Protein AF-A0AAD8PFW0-F1 (afdb_monomer)

Mean predicted aligned error: 6.5 Å

pLDDT: mean 82.87, std 5.04, range [61.31, 89.25]

Solvent-accessible surface area (backbone atoms only — not comparable to full-atom valu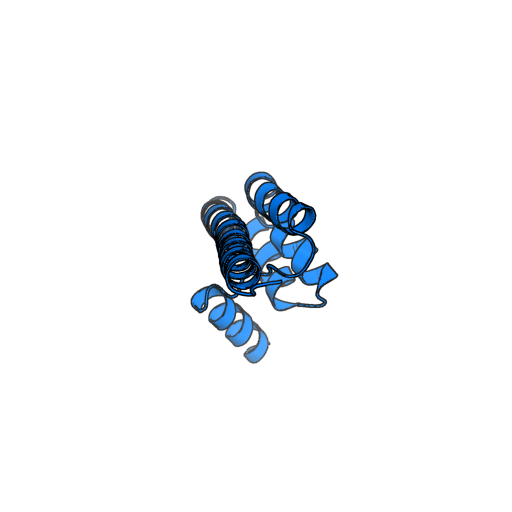es): 5087 Å² total; per-residue (Å²): 111,74,64,60,54,50,52,37,52,48,36,63,73,66,66,66,61,83,51,80,74,58,67,71,56,38,45,49,31,17,55,37,7,55,76,52,26,10,50,21,43,23,53,46,11,64,74,68,75,32,66,53,38,31,51,51,11,50,51,16,55,73,28,78,66,66,13,34,59,47,17,40,54,51,19,50,48,26,42,49,56,46,49,51,59,56,50,58,56,50,58,55,62,74,68,56,86,130

Organism: Babesia gibsoni (NCBI:txid33632)

Sequence (98 aa):
MGQLIRSVVHRVRSLAVPNEGKRAVVYSLGALNFLLFGVGTMIFGIKDDCLEDVIIGAAQLLLPIVGWVWSIAWGAIIIYKKYEESDETRDVDDAVPV

Secondary structure (DSSP, 8-state):
-HHHHHHHHHHHHTT-----S-HHHHHHHHHHHHHTTTHHHHHHHHHTT-HHHHHHHHHHHH-TTHHHHHHHHHHHHHHHHHHHHHHHHHHHHHHS--

Nearest PDB structures (foldseek):
  8b6h-assembly1_EG  TM=3.140E-01  e=5.479E+00  Tetrahymena thermophila SB210

Structure (mmCIF, N/CA/C/O backbone):
data_AF-A0AAD8PFW0-F1
#
_entry.id   AF-A0AAD8PFW0-F1
#
loop_
_atom_site.group_PDB
_atom_site.id
_atom_site.type_symbol
_atom_site.label_atom_id
_atom_site.label_alt_id
_atom_site.label_comp_id
_atom_site.label_asym_id
_atom_site.label_entity_id
_atom_site.label_seq_id
_atom_site.pdbx_PDB_ins_code
_atom_site.Cartn_x
_atom_site.Cartn_y
_atom_site.Cartn_z
_atom_site.occupancy
_atom_site.B_iso_or_equiv
_atom_site.auth_seq_id
_atom_site.auth_comp_id
_atom_site.auth_asym_id
_atom_site.auth_atom_id
_atom_site.pdbx_PDB_model_num
ATOM 1 N N . MET A 1 1 ? -17.852 -9.669 12.881 1.00 61.31 1 MET A N 1
ATOM 2 C CA . MET A 1 1 ? -16.605 -10.203 12.279 1.00 61.31 1 MET A CA 1
ATOM 3 C C . MET A 1 1 ? -16.810 -10.736 10.855 1.00 61.31 1 MET A C 1
ATOM 5 O O . MET A 1 1 ? -16.094 -10.304 9.965 1.00 61.31 1 MET A O 1
ATOM 9 N N . GLY A 1 2 ? -17.812 -11.591 10.592 1.00 75.25 2 GLY A N 1
ATOM 10 C CA . GLY A 1 2 ? -18.026 -12.174 9.252 1.00 75.25 2 GLY A CA 1
ATOM 11 C C . GLY A 1 2 ? -18.343 -11.187 8.113 1.00 75.25 2 GLY A C 1
ATOM 12 O O . GLY A 1 2 ? -17.938 -11.434 6.983 1.00 75.25 2 GLY A O 1
ATOM 13 N N . GLN A 1 3 ? -19.016 -10.063 8.385 1.00 81.19 3 GLN A N 1
ATOM 14 C CA . GLN A 1 3 ? -19.285 -9.036 7.364 1.00 81.19 3 GLN A CA 1
ATOM 15 C C . GLN A 1 3 ? -18.024 -8.257 6.967 1.00 81.19 3 GLN A C 1
ATOM 17 O O . GLN A 1 3 ? -17.759 -8.109 5.784 1.00 81.19 3 GLN A O 1
ATOM 22 N N . LEU A 1 4 ? -17.202 -7.871 7.945 1.00 81.25 4 LEU A N 1
ATOM 23 C CA . LEU A 1 4 ? -15.925 -7.176 7.739 1.00 81.25 4 LEU A CA 1
ATOM 24 C C . LEU A 1 4 ? -14.972 -7.972 6.837 1.00 81.25 4 LEU A C 1
ATOM 26 O O . LEU A 1 4 ? -14.425 -7.440 5.878 1.00 81.25 4 LEU A O 1
ATOM 30 N N . ILE A 1 5 ? -14.837 -9.277 7.091 1.00 83.31 5 ILE A N 1
ATOM 31 C CA . ILE A 1 5 ? -14.005 -10.162 6.264 1.00 83.31 5 ILE A CA 1
ATOM 32 C C . ILE A 1 5 ? -14.553 -10.240 4.832 1.00 83.3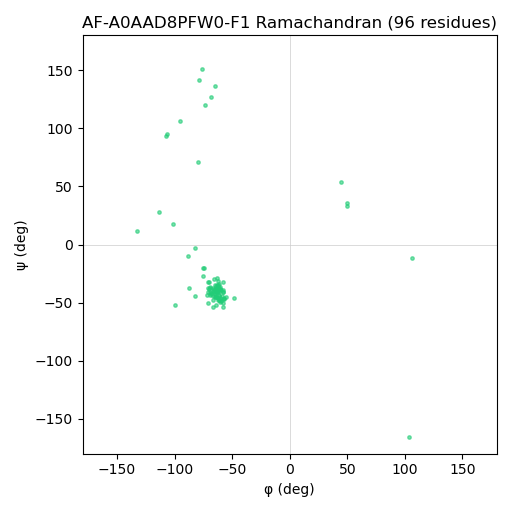1 5 ILE A C 1
ATOM 34 O O . ILE A 1 5 ? -13.779 -10.211 3.878 1.00 83.31 5 ILE A O 1
ATOM 38 N N . ARG A 1 6 ? -15.881 -10.308 4.658 1.00 85.50 6 ARG A N 1
ATOM 39 C CA . ARG A 1 6 ? -16.497 -10.301 3.321 1.00 85.50 6 ARG A CA 1
ATOM 40 C C . ARG A 1 6 ? -16.240 -8.987 2.585 1.00 85.50 6 ARG A C 1
ATOM 42 O O . ARG A 1 6 ? -15.923 -9.052 1.402 1.00 85.50 6 ARG A O 1
ATOM 49 N N . SER A 1 7 ? -16.324 -7.845 3.266 1.00 85.62 7 SER A N 1
ATOM 50 C CA . SER A 1 7 ? -16.013 -6.533 2.684 1.00 85.62 7 SER A CA 1
ATOM 51 C C . SER A 1 7 ? -14.555 -6.446 2.243 1.00 85.62 7 SER A C 1
ATOM 53 O O . SER A 1 7 ? -14.294 -6.107 1.093 1.00 85.62 7 SER A O 1
ATOM 55 N N . VAL A 1 8 ? -13.611 -6.859 3.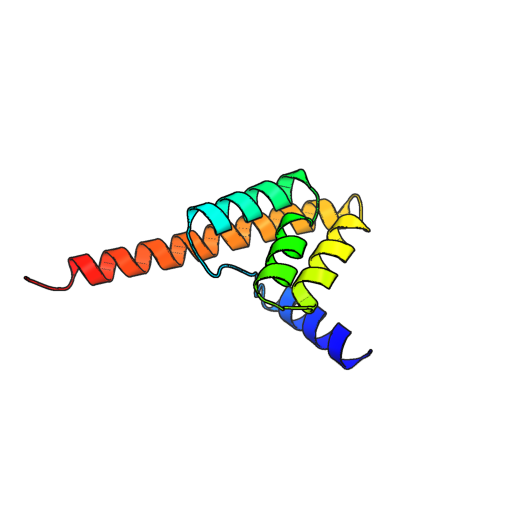097 1.00 85.12 8 VAL A N 1
ATOM 56 C CA . VAL A 1 8 ? -12.180 -6.907 2.755 1.00 85.12 8 VAL A CA 1
ATOM 57 C C . VAL A 1 8 ? -11.943 -7.799 1.534 1.00 85.12 8 VAL A C 1
ATOM 59 O O . VAL A 1 8 ? -11.342 -7.361 0.560 1.00 85.12 8 VAL A O 1
ATOM 62 N N . VAL A 1 9 ? -12.467 -9.029 1.528 1.00 86.19 9 VAL A N 1
ATOM 63 C CA . VAL A 1 9 ? -12.305 -9.954 0.392 1.00 86.19 9 VAL A CA 1
ATOM 64 C C . VAL A 1 9 ? -12.930 -9.393 -0.884 1.00 86.19 9 VAL A C 1
ATOM 66 O O . VAL A 1 9 ? -12.348 -9.531 -1.961 1.00 86.19 9 VAL A O 1
ATOM 69 N N . HIS A 1 10 ? -14.101 -8.765 -0.784 1.00 86.44 10 HIS A N 1
ATOM 70 C CA . HIS A 1 10 ? -14.748 -8.132 -1.926 1.00 86.44 10 HIS A CA 1
ATOM 71 C C . HIS A 1 10 ? -13.883 -7.004 -2.485 1.00 86.44 10 HIS A C 1
ATOM 73 O O . HIS A 1 10 ? -13.640 -6.980 -3.686 1.00 86.44 10 HIS A O 1
ATOM 79 N N . ARG A 1 11 ? -13.346 -6.149 -1.613 1.00 84.00 11 ARG A N 1
ATOM 80 C CA . ARG A 1 11 ? -12.489 -5.021 -1.979 1.00 84.00 11 ARG A CA 1
ATOM 81 C C . ARG A 1 11 ? -11.188 -5.449 -2.650 1.00 84.00 11 ARG A C 1
A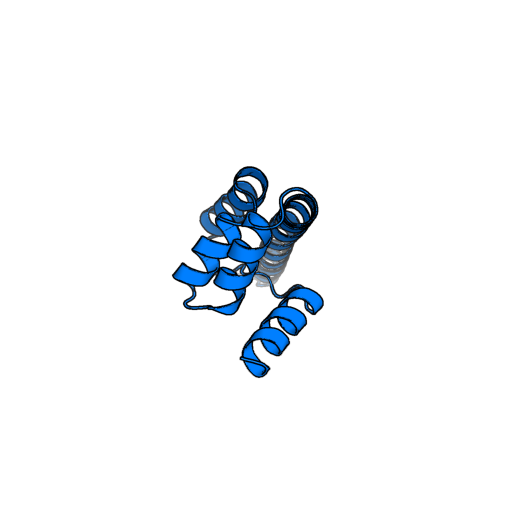TOM 83 O O . ARG A 1 11 ? -10.751 -4.857 -3.634 1.00 84.00 11 ARG A O 1
ATOM 90 N N . VAL A 1 12 ? -10.601 -6.529 -2.147 1.00 85.31 12 VAL A N 1
ATOM 91 C CA . VAL A 1 12 ? -9.428 -7.164 -2.746 1.00 85.31 12 VAL A CA 1
ATOM 92 C C . VAL A 1 12 ? -9.748 -7.719 -4.127 1.00 85.31 12 VAL A C 1
ATOM 94 O O . VAL A 1 12 ? -8.979 -7.508 -5.059 1.00 85.31 12 VAL A O 1
ATOM 97 N N . ARG A 1 13 ? -10.883 -8.408 -4.282 1.00 85.31 13 ARG A N 1
ATOM 98 C CA . ARG A 1 13 ? -11.302 -8.970 -5.574 1.00 85.31 13 ARG A CA 1
ATOM 99 C C . ARG A 1 13 ? -11.711 -7.906 -6.587 1.00 85.31 13 ARG A C 1
ATOM 101 O O . ARG A 1 13 ? -11.505 -8.117 -7.775 1.00 85.31 13 ARG A O 1
ATOM 108 N N . SER A 1 14 ? -12.282 -6.795 -6.135 1.00 85.25 14 SER A N 1
ATOM 109 C CA . SER A 1 14 ? -12.666 -5.677 -6.997 1.00 85.25 14 SER A CA 1
ATOM 110 C C . SER A 1 14 ? -11.501 -4.740 -7.321 1.00 85.25 14 SER A C 1
ATOM 112 O O . SER A 1 14 ? -11.691 -3.785 -8.072 1.00 85.25 14 SER A O 1
ATOM 114 N N . LEU A 1 15 ? -10.304 -4.988 -6.766 1.00 82.50 15 LEU A N 1
ATOM 115 C CA . LEU A 1 15 ? -9.133 -4.111 -6.893 1.00 82.50 15 LEU A CA 1
ATOM 116 C C . LEU A 1 15 ? -9.490 -2.648 -6.567 1.00 82.50 15 LEU A C 1
ATOM 118 O O . LEU A 1 15 ? -9.002 -1.697 -7.193 1.00 82.50 15 LEU A O 1
ATOM 122 N N . ALA A 1 16 ? -10.388 -2.463 -5.597 1.00 80.62 16 ALA A N 1
ATOM 123 C CA . ALA A 1 16 ? -10.835 -1.163 -5.118 1.00 80.62 16 ALA A CA 1
ATOM 124 C C . ALA A 1 16 ? -9.791 -0.592 -4.152 1.00 80.62 16 ALA A C 1
ATOM 126 O O . ALA A 1 16 ? -9.984 -0.558 -2.936 1.00 80.62 16 ALA A O 1
ATOM 127 N N . VAL A 1 17 ? -8.654 -0.204 -4.729 1.00 81.25 17 VAL A N 1
ATOM 128 C CA . VAL A 1 17 ? -7.538 0.421 -4.025 1.00 81.25 17 VAL A CA 1
ATOM 129 C C . VAL A 1 17 ? -7.833 1.889 -3.712 1.00 81.25 17 VAL A C 1
ATOM 131 O O . VAL A 1 17 ? -8.548 2.540 -4.480 1.00 81.25 17 VAL A O 1
ATOM 134 N N . PRO A 1 18 ? -7.260 2.427 -2.628 1.00 76.88 18 PRO A N 1
ATOM 135 C CA . PRO A 1 18 ? -7.391 3.836 -2.309 1.00 76.88 18 PRO A CA 1
ATOM 136 C C . PRO A 1 18 ? -6.533 4.682 -3.266 1.00 76.88 18 PRO A C 1
ATOM 138 O O . PRO A 1 18 ? -5.319 4.505 -3.369 1.00 76.88 18 PRO A O 1
ATOM 141 N N . ASN A 1 19 ? -7.174 5.581 -4.012 1.00 81.94 19 ASN A N 1
ATOM 142 C CA . ASN A 1 19 ? -6.537 6.465 -5.000 1.00 81.94 19 ASN A CA 1
ATOM 143 C C . ASN A 1 19 ? -6.989 7.936 -4.864 1.00 81.94 19 ASN A C 1
ATOM 145 O O . ASN A 1 19 ? -6.694 8.777 -5.724 1.00 81.94 19 ASN A O 1
ATOM 149 N N . GLU A 1 20 ? -7.677 8.261 -3.768 1.00 79.00 20 GLU A N 1
ATOM 150 C CA . GLU A 1 20 ? -8.243 9.583 -3.539 1.00 79.00 20 GLU A CA 1
ATOM 151 C C . GLU A 1 20 ? -7.190 10.604 -3.073 1.00 79.00 20 GLU A C 1
ATOM 153 O O . GLU A 1 20 ? -6.279 10.328 -2.285 1.00 79.00 20 GLU A O 1
ATOM 158 N N . GLY A 1 21 ? -7.324 11.840 -3.561 1.00 81.00 21 GLY A N 1
ATOM 159 C CA . GLY A 1 21 ? -6.473 12.970 -3.186 1.00 81.00 21 GLY A CA 1
ATOM 160 C C . GLY A 1 21 ? -5.412 13.367 -4.219 1.00 81.00 21 GLY A C 1
ATOM 161 O O . GLY A 1 21 ? -5.473 13.026 -5.402 1.00 81.00 21 GLY A O 1
ATOM 162 N N . LYS A 1 22 ? -4.443 14.178 -3.772 1.00 83.38 22 LYS A N 1
ATOM 163 C CA . LYS A 1 22 ? -3.419 14.791 -4.637 1.00 83.38 22 LYS A CA 1
ATOM 164 C C . LYS A 1 22 ? -2.517 13.722 -5.260 1.00 83.38 22 LYS A C 1
ATOM 166 O O . LYS A 1 22 ? -2.006 12.869 -4.540 1.00 83.38 22 LYS A O 1
ATOM 171 N N . ARG A 1 23 ? -2.217 13.845 -6.561 1.00 81.00 23 ARG A N 1
ATOM 172 C CA . ARG A 1 23 ? -1.349 12.909 -7.314 1.00 81.00 23 ARG A CA 1
ATOM 173 C C . ARG A 1 23 ? -0.035 12.599 -6.589 1.00 81.00 23 ARG A C 1
ATOM 175 O O . ARG A 1 23 ? 0.319 11.440 -6.433 1.00 81.00 23 ARG A O 1
ATOM 182 N N . ALA A 1 24 ? 0.638 13.629 -6.068 1.00 84.00 24 ALA A N 1
ATOM 183 C CA . ALA A 1 24 ? 1.892 13.467 -5.331 1.00 84.00 24 ALA A CA 1
ATOM 184 C C . ALA A 1 24 ? 1.744 12.572 -4.087 1.00 84.00 24 ALA A C 1
ATOM 186 O O . ALA A 1 24 ? 2.622 11.761 -3.812 1.00 84.00 24 ALA A O 1
ATOM 187 N N . VAL A 1 25 ? 0.628 12.686 -3.362 1.00 85.62 25 VAL A N 1
ATOM 188 C CA . VAL A 1 25 ? 0.344 11.880 -2.166 1.00 85.62 25 VAL A CA 1
ATOM 189 C C . VAL A 1 25 ? 0.063 10.439 -2.580 1.00 85.62 25 VAL A C 1
ATOM 191 O O . VAL A 1 25 ? 0.724 9.533 -2.088 1.00 85.62 25 VAL A O 1
ATOM 194 N N . VAL A 1 26 ? -0.825 10.232 -3.554 1.00 86.25 26 VAL A N 1
ATOM 195 C CA . VAL A 1 26 ? -1.189 8.898 -4.059 1.00 86.25 26 VAL A CA 1
ATOM 196 C C . VAL A 1 26 ? 0.043 8.136 -4.567 1.00 86.25 26 VAL A C 1
ATOM 198 O O . VAL A 1 26 ? 0.263 6.992 -4.177 1.00 86.25 26 VAL A O 1
ATOM 201 N N . TYR A 1 27 ? 0.898 8.781 -5.366 1.00 86.44 27 TYR A N 1
ATOM 202 C CA . TYR A 1 27 ? 2.133 8.168 -5.862 1.00 86.44 27 TYR A CA 1
ATOM 203 C C . TYR A 1 27 ? 3.145 7.897 -4.754 1.00 86.44 27 TYR A C 1
ATOM 205 O O . TYR A 1 27 ? 3.764 6.835 -4.751 1.00 86.44 27 TYR A O 1
ATOM 213 N N . SER A 1 28 ? 3.286 8.812 -3.791 1.00 85.81 28 SER A N 1
ATOM 214 C CA . SER A 1 28 ? 4.185 8.610 -2.651 1.00 85.81 28 SER A CA 1
ATOM 215 C C . SER A 1 28 ? 3.729 7.441 -1.781 1.00 85.81 28 SER A C 1
ATOM 217 O O . SER A 1 28 ? 4.559 6.629 -1.390 1.00 85.81 28 SER A O 1
ATOM 219 N N . LEU A 1 29 ? 2.425 7.307 -1.511 1.00 84.94 29 LEU A N 1
ATOM 220 C CA . LEU A 1 29 ? 1.881 6.189 -0.734 1.00 84.94 29 LEU A CA 1
ATOM 221 C C . LEU A 1 29 ? 1.936 4.872 -1.511 1.00 84.94 29 LEU A C 1
ATOM 223 O O . LEU A 1 29 ? 2.258 3.846 -0.917 1.00 84.94 29 LEU A O 1
ATOM 227 N N . GLY A 1 30 ? 1.696 4.898 -2.826 1.00 83.88 30 GLY A N 1
ATOM 228 C CA . GLY A 1 30 ? 1.905 3.749 -3.706 1.00 83.88 30 GLY A CA 1
ATOM 229 C C . GLY A 1 30 ? 3.354 3.265 -3.642 1.00 83.88 30 GLY A C 1
ATOM 230 O O . GLY A 1 30 ? 3.589 2.113 -3.288 1.00 83.88 30 GLY A O 1
ATOM 231 N N . ALA A 1 31 ? 4.319 4.165 -3.873 1.00 85.44 31 ALA A N 1
ATOM 232 C CA . ALA A 1 31 ? 5.761 3.920 -3.748 1.00 85.44 31 ALA A CA 1
ATOM 233 C C . ALA A 1 31 ? 6.148 3.381 -2.357 1.00 85.44 31 ALA A C 1
ATOM 235 O O . ALA A 1 31 ? 6.875 2.394 -2.240 1.00 85.44 31 ALA A O 1
ATOM 236 N N . LEU A 1 32 ? 5.611 3.991 -1.299 1.00 84.94 32 LEU A N 1
ATOM 237 C CA . LEU A 1 32 ? 5.828 3.575 0.085 1.00 84.94 32 LEU A CA 1
ATOM 238 C C . LEU A 1 32 ? 5.287 2.167 0.348 1.00 84.94 32 LEU A C 1
ATOM 240 O O . LEU A 1 32 ? 5.900 1.408 1.096 1.00 84.94 32 LEU A O 1
ATOM 244 N N . ASN A 1 33 ? 4.175 1.792 -0.288 1.00 82.38 33 ASN A N 1
ATOM 245 C CA . ASN A 1 33 ? 3.614 0.452 -0.182 1.00 82.38 33 ASN A CA 1
ATOM 246 C C . ASN A 1 33 ? 4.588 -0.608 -0.721 1.00 82.38 33 ASN A C 1
ATOM 248 O O . ASN A 1 33 ? 4.759 -1.651 -0.094 1.00 8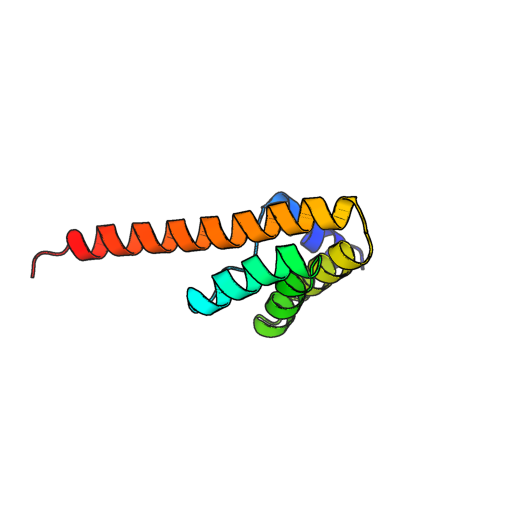2.38 33 ASN A O 1
ATOM 252 N N . PHE A 1 34 ? 5.299 -0.336 -1.820 1.00 78.25 34 PHE A N 1
ATOM 253 C CA . PHE A 1 34 ? 6.322 -1.257 -2.337 1.00 78.25 34 PHE A CA 1
ATOM 254 C C . PHE A 1 34 ? 7.484 -1.469 -1.354 1.00 78.25 34 PHE A C 1
ATOM 256 O O . PHE A 1 34 ? 8.020 -2.574 -1.275 1.00 78.25 34 PHE A O 1
ATOM 263 N N . LEU A 1 35 ? 7.869 -0.420 -0.617 1.00 77.62 35 LEU A N 1
ATOM 264 C CA . LEU A 1 35 ? 9.049 -0.427 0.253 1.00 77.62 35 LEU A CA 1
ATOM 265 C C . LEU A 1 35 ? 8.759 -0.955 1.667 1.00 77.62 35 LEU A C 1
ATOM 267 O O . LEU A 1 35 ? 9.591 -1.634 2.261 1.00 77.62 35 LEU A O 1
ATOM 271 N N . LEU A 1 36 ? 7.584 -0.625 2.210 1.00 80.31 36 LEU A N 1
ATOM 272 C CA . LEU A 1 36 ? 7.180 -0.914 3.588 1.00 80.31 36 LEU A CA 1
ATOM 273 C C . LEU A 1 36 ? 6.012 -1.915 3.671 1.00 80.31 36 LEU A C 1
ATOM 275 O O . LEU A 1 36 ? 5.243 -1.873 4.624 1.00 80.31 36 LEU A O 1
ATOM 279 N N . PHE A 1 37 ? 5.873 -2.809 2.685 1.00 82.12 37 PHE A N 1
ATOM 280 C CA . PHE A 1 37 ? 5.039 -4.023 2.758 1.00 82.12 37 PHE A CA 1
ATOM 281 C C . PHE A 1 37 ? 3.634 -3.802 3.369 1.00 82.12 37 PHE A C 1
ATOM 283 O O . PHE A 1 37 ? 3.264 -4.462 4.334 1.00 82.12 37 PHE A O 1
ATOM 290 N N . GLY A 1 38 ? 2.855 -2.850 2.845 1.00 76.75 38 GLY A N 1
ATOM 291 C CA . GLY A 1 38 ? 1.487 -2.579 3.319 1.00 76.75 38 GLY A CA 1
ATOM 292 C C . GLY A 1 38 ? 1.295 -1.318 4.155 1.00 76.75 38 GLY A C 1
ATOM 293 O O . GLY A 1 38 ? 0.157 -0.885 4.340 1.00 76.75 38 GLY A O 1
ATOM 294 N N . VAL A 1 39 ? 2.372 -0.664 4.602 1.00 84.94 39 VAL A N 1
ATOM 295 C CA . VAL A 1 39 ? 2.270 0.604 5.351 1.00 84.94 39 VAL A CA 1
ATOM 296 C C . VAL A 1 39 ? 1.627 1.715 4.514 1.00 84.94 39 VAL A C 1
ATOM 298 O O . VAL A 1 39 ? 0.832 2.486 5.041 1.00 84.94 39 VAL A O 1
ATOM 301 N N . GLY A 1 40 ? 1.906 1.780 3.208 1.00 84.44 40 GLY A N 1
ATOM 302 C CA . GLY A 1 40 ? 1.277 2.762 2.316 1.00 84.44 40 GLY A CA 1
ATOM 303 C C . GLY A 1 40 ? -0.246 2.611 2.269 1.00 84.44 40 GLY A C 1
ATOM 304 O O . GLY A 1 40 ? -0.972 3.586 2.443 1.00 84.44 40 GLY A O 1
ATOM 305 N N . THR A 1 41 ? -0.732 1.376 2.127 1.00 85.12 41 THR A N 1
ATOM 306 C CA . THR A 1 41 ? -2.171 1.059 2.143 1.00 85.12 41 THR A CA 1
ATOM 307 C C . THR A 1 41 ? -2.789 1.334 3.517 1.00 85.12 41 THR A C 1
ATOM 309 O O . THR A 1 41 ? -3.888 1.874 3.608 1.00 85.12 41 THR A O 1
ATOM 312 N N . MET A 1 42 ? -2.059 1.041 4.596 1.00 87.50 42 MET A N 1
ATOM 313 C CA . MET A 1 42 ? -2.525 1.285 5.961 1.00 87.50 42 MET A CA 1
ATOM 314 C C . MET A 1 42 ? -2.712 2.779 6.257 1.00 87.50 42 MET A C 1
ATOM 316 O O . MET A 1 42 ? -3.732 3.171 6.818 1.00 87.50 42 MET A O 1
ATOM 320 N N . ILE A 1 43 ? -1.756 3.620 5.848 1.00 87.06 43 ILE A N 1
ATOM 321 C CA . ILE A 1 43 ? -1.848 5.080 6.005 1.00 87.06 43 ILE A CA 1
ATOM 322 C C . ILE A 1 43 ? -3.024 5.630 5.193 1.00 87.06 43 ILE A C 1
ATOM 324 O O . ILE A 1 43 ? -3.729 6.516 5.672 1.00 87.06 43 ILE A O 1
ATOM 328 N N . PHE A 1 44 ? -3.267 5.086 3.997 1.00 85.69 44 PHE A N 1
ATOM 329 C CA . PHE A 1 44 ? -4.432 5.449 3.192 1.00 85.69 44 PHE A CA 1
ATOM 330 C C . PHE A 1 44 ? -5.746 5.136 3.905 1.00 85.69 44 PHE A C 1
ATOM 332 O O . PHE A 1 44 ? -6.599 6.011 4.019 1.00 85.69 44 PHE A O 1
ATOM 339 N N . GLY A 1 45 ? -5.866 3.930 4.463 1.00 85.44 45 GLY A N 1
ATOM 340 C CA . GLY A 1 45 ? -7.040 3.543 5.237 1.00 85.44 45 GLY A CA 1
ATOM 341 C C . GLY A 1 45 ? -7.275 4.427 6.459 1.00 85.44 45 GLY A C 1
ATOM 342 O O . GLY A 1 45 ? -8.414 4.747 6.764 1.00 85.44 45 GLY A O 1
ATOM 343 N N . ILE A 1 46 ? -6.217 4.882 7.136 1.00 86.56 46 ILE A N 1
ATOM 344 C CA . ILE A 1 46 ? -6.353 5.830 8.255 1.00 86.56 46 ILE A CA 1
ATOM 345 C C . ILE A 1 46 ? -6.806 7.206 7.753 1.00 86.56 46 ILE A C 1
ATOM 347 O O . ILE A 1 46 ? -7.622 7.857 8.396 1.00 86.56 46 ILE A O 1
ATOM 351 N N . LYS A 1 47 ? -6.270 7.663 6.618 1.00 85.75 47 LYS A N 1
ATOM 352 C CA . LYS A 1 47 ? -6.574 8.986 6.064 1.00 85.75 47 LYS A CA 1
ATOM 353 C C . LYS A 1 47 ? -8.007 9.085 5.533 1.00 85.75 47 LYS A C 1
ATOM 355 O O . LYS A 1 47 ? -8.618 10.136 5.694 1.00 85.75 47 LYS A O 1
ATOM 360 N N . ASP A 1 48 ? -8.512 8.022 4.917 1.00 83.56 48 ASP A N 1
ATOM 361 C CA . ASP A 1 48 ? -9.852 7.984 4.323 1.00 83.56 48 ASP A CA 1
ATOM 362 C C . ASP A 1 48 ? -10.868 7.250 5.237 1.00 83.56 48 ASP A C 1
ATOM 364 O O . ASP A 1 48 ? -11.921 6.819 4.774 1.00 83.56 48 ASP A O 1
ATOM 368 N N . ASP A 1 49 ? -10.549 7.087 6.534 1.00 84.44 49 ASP A N 1
ATOM 369 C CA . ASP A 1 49 ? -11.373 6.422 7.568 1.00 84.44 49 ASP A CA 1
ATOM 370 C C . ASP A 1 49 ? -11.904 5.030 7.146 1.00 84.44 49 ASP A C 1
ATOM 372 O O . ASP A 1 49 ? -12.988 4.574 7.519 1.00 84.44 49 ASP A O 1
ATOM 376 N N . CYS A 1 50 ? -11.109 4.322 6.340 1.00 84.38 50 CYS A N 1
ATOM 377 C CA . CYS A 1 50 ? -11.483 3.079 5.693 1.00 84.38 50 CYS A CA 1
ATOM 378 C C . CYS A 1 50 ? -10.788 1.875 6.334 1.00 84.38 50 CYS A C 1
ATOM 380 O O . CYS A 1 50 ? -9.654 1.499 6.013 1.00 84.38 50 CYS A O 1
ATOM 382 N N . LEU A 1 51 ? -11.505 1.247 7.263 1.00 87.50 51 LEU A N 1
ATOM 383 C CA . LEU A 1 51 ? -10.991 0.181 8.120 1.00 87.50 51 LEU A CA 1
ATOM 384 C C . LEU A 1 51 ? -10.562 -1.062 7.317 1.00 87.50 51 LEU A C 1
ATOM 386 O O . LEU A 1 51 ? -9.623 -1.758 7.709 1.00 87.50 51 LEU A O 1
ATOM 390 N N . GLU A 1 52 ? -11.182 -1.325 6.163 1.00 88.19 52 GLU A N 1
ATOM 391 C CA . GLU A 1 52 ? -10.780 -2.410 5.266 1.00 88.19 52 GLU A CA 1
ATOM 392 C C . GLU A 1 52 ? -9.362 -2.227 4.709 1.00 88.19 52 GLU A C 1
ATOM 394 O O . GLU A 1 52 ? -8.614 -3.202 4.665 1.00 88.19 52 GLU A O 1
ATOM 399 N N . ASP A 1 53 ? -8.963 -1.008 4.332 1.00 86.94 53 ASP A N 1
ATOM 400 C CA . ASP A 1 53 ? -7.610 -0.737 3.817 1.00 86.94 53 ASP A CA 1
ATOM 401 C C . ASP A 1 53 ? -6.556 -0.880 4.911 1.00 86.94 53 ASP A C 1
ATOM 403 O O . ASP A 1 53 ? -5.469 -1.409 4.671 1.00 86.94 53 ASP A O 1
ATOM 407 N N . VAL A 1 54 ? -6.895 -0.477 6.139 1.00 87.81 54 VAL A N 1
ATOM 408 C CA . VAL A 1 54 ? -6.030 -0.671 7.309 1.00 87.81 54 VAL A CA 1
ATOM 409 C C . VAL A 1 54 ? -5.788 -2.161 7.550 1.00 87.81 54 VAL A C 1
ATOM 411 O O . VAL A 1 54 ? -4.647 -2.575 7.764 1.00 87.81 54 VAL A O 1
ATOM 414 N N . ILE A 1 55 ? -6.839 -2.985 7.460 1.00 88.88 55 ILE A N 1
ATOM 415 C CA . ILE A 1 55 ? -6.732 -4.445 7.601 1.00 88.88 55 ILE A CA 1
ATOM 416 C C . ILE A 1 55 ? -5.916 -5.050 6.456 1.00 88.88 55 ILE A C 1
ATOM 418 O O . ILE A 1 55 ? -5.096 -5.935 6.701 1.00 88.88 55 ILE A O 1
ATOM 422 N N . ILE A 1 56 ? -6.1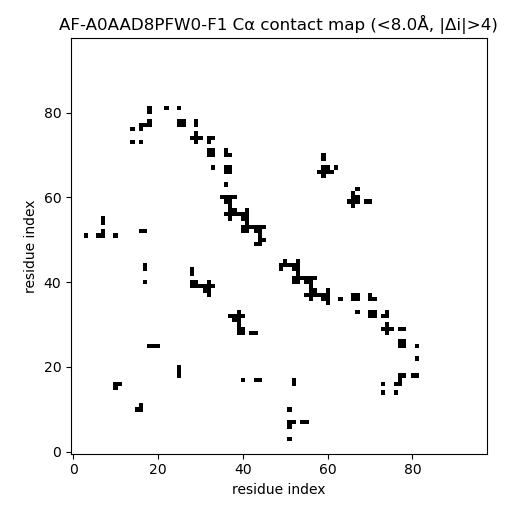09 -4.585 5.220 1.00 87.88 56 ILE A N 1
ATOM 423 C CA . ILE A 1 56 ? -5.351 -5.063 4.056 1.00 87.88 56 ILE A CA 1
ATOM 424 C C . ILE A 1 56 ? -3.865 -4.719 4.206 1.00 87.88 56 ILE A C 1
ATOM 426 O O . ILE A 1 56 ? -3.020 -5.593 4.007 1.00 87.88 56 ILE A O 1
ATOM 430 N N . GLY A 1 57 ? -3.539 -3.493 4.623 1.00 86.12 57 GLY A N 1
ATOM 431 C CA . GLY A 1 57 ? -2.165 -3.080 4.913 1.00 86.12 57 GLY A CA 1
ATOM 432 C C . GLY A 1 57 ? -1.534 -3.898 6.042 1.00 86.12 57 GLY A C 1
ATOM 433 O O . GLY A 1 57 ? -0.413 -4.385 5.905 1.00 86.12 57 GLY A O 1
ATOM 434 N N . ALA A 1 58 ? -2.277 -4.150 7.122 1.00 88.62 58 ALA A N 1
ATOM 435 C CA . ALA A 1 58 ? -1.815 -5.008 8.213 1.00 88.62 58 ALA A CA 1
ATOM 436 C C . ALA A 1 58 ? -1.592 -6.465 7.762 1.00 88.62 58 ALA A C 1
ATOM 438 O O . ALA A 1 58 ? -0.609 -7.092 8.155 1.00 88.62 58 ALA A O 1
ATOM 439 N N . ALA A 1 59 ? -2.465 -7.007 6.906 1.00 86.25 59 ALA A N 1
ATOM 440 C CA . ALA A 1 59 ? -2.315 -8.352 6.352 1.00 86.25 59 ALA A CA 1
ATOM 441 C C . ALA A 1 59 ? -1.095 -8.469 5.422 1.00 86.25 59 ALA A C 1
ATOM 443 O O . ALA A 1 59 ? -0.407 -9.490 5.445 1.00 86.25 59 ALA A O 1
ATOM 444 N N . GLN A 1 60 ? -0.800 -7.424 4.640 1.00 84.12 60 GLN A N 1
ATOM 445 C CA . GLN A 1 60 ? 0.405 -7.345 3.806 1.00 84.12 60 GLN A CA 1
ATOM 446 C C . GLN A 1 60 ? 1.684 -7.330 4.659 1.00 84.12 60 GLN A C 1
ATOM 448 O O . GLN A 1 60 ? 2.646 -8.011 4.309 1.00 84.12 60 GLN A O 1
ATOM 453 N N . LEU A 1 61 ? 1.661 -6.648 5.809 1.00 85.00 61 LEU A N 1
ATOM 454 C CA . LEU A 1 61 ? 2.789 -6.594 6.745 1.00 85.00 61 LEU A CA 1
ATOM 455 C C . LEU A 1 61 ? 3.030 -7.942 7.449 1.00 85.00 61 LEU A C 1
ATOM 457 O O . LEU A 1 61 ? 4.170 -8.347 7.670 1.00 85.00 61 LEU A O 1
ATOM 461 N N . LEU A 1 62 ? 1.950 -8.645 7.804 1.00 85.25 62 LEU A N 1
ATOM 462 C CA . LEU A 1 62 ? 1.997 -9.928 8.516 1.00 85.25 62 LEU A CA 1
ATOM 463 C C . LEU A 1 62 ? 2.401 -11.114 7.623 1.00 85.25 62 LEU A C 1
ATOM 465 O O . LEU A 1 62 ? 2.819 -12.149 8.144 1.00 85.25 62 LEU A O 1
ATOM 469 N N . LEU A 1 63 ? 2.275 -10.993 6.297 1.00 83.50 63 LEU A N 1
ATOM 470 C CA . LEU A 1 63 ? 2.589 -12.053 5.336 1.00 83.50 63 LEU A CA 1
ATOM 471 C C . LEU A 1 63 ? 3.892 -11.733 4.578 1.00 83.50 63 LEU A C 1
ATOM 473 O O . LEU A 1 63 ? 3.846 -11.106 3.526 1.00 83.50 63 LEU A O 1
ATOM 477 N N . PRO A 1 64 ? 5.066 -12.209 5.027 1.00 69.88 64 PRO A N 1
ATOM 478 C CA . PRO A 1 64 ? 6.358 -11.702 4.550 1.00 69.88 64 PRO A CA 1
ATOM 479 C C . PRO A 1 64 ? 6.633 -11.912 3.050 1.00 69.88 64 PRO A C 1
ATOM 481 O O . PRO A 1 64 ? 7.246 -11.059 2.421 1.00 69.88 64 PRO A O 1
ATOM 484 N N . ILE A 1 65 ? 6.179 -13.022 2.452 1.00 79.44 65 ILE A N 1
ATOM 485 C CA . ILE A 1 65 ? 6.401 -13.310 1.018 1.00 79.44 65 ILE A CA 1
ATOM 486 C C . ILE A 1 65 ? 5.156 -12.964 0.194 1.00 79.44 65 ILE A C 1
ATOM 488 O O . ILE A 1 65 ? 5.225 -12.216 -0.778 1.00 79.44 65 ILE A O 1
ATOM 492 N N . VAL A 1 66 ? 3.995 -13.489 0.596 1.00 84.50 66 VAL A N 1
ATOM 493 C CA . VAL A 1 66 ? 2.726 -13.281 -0.123 1.00 84.50 66 VAL A CA 1
ATOM 494 C C . VAL A 1 66 ? 2.264 -11.829 -0.016 1.00 84.50 66 VAL A C 1
ATOM 496 O O . VAL A 1 66 ? 1.842 -11.241 -1.008 1.00 84.50 66 VAL A O 1
ATOM 499 N N . GLY A 1 67 ? 2.386 -11.235 1.170 1.00 83.88 67 GLY A N 1
ATOM 500 C CA . GLY A 1 67 ? 2.057 -9.838 1.419 1.00 83.88 67 GLY A CA 1
ATOM 501 C C . GLY A 1 67 ? 2.979 -8.882 0.677 1.00 83.88 67 GLY A C 1
ATOM 502 O O . GLY A 1 67 ? 2.507 -7.846 0.229 1.00 83.88 67 GLY A O 1
ATOM 503 N N . TRP A 1 68 ? 4.241 -9.247 0.422 1.00 83.50 68 TRP A N 1
ATOM 504 C CA . TRP A 1 68 ? 5.121 -8.425 -0.409 1.00 83.50 68 TRP A CA 1
ATOM 505 C C . TRP A 1 68 ? 4.674 -8.365 -1.865 1.00 83.50 68 TRP A C 1
ATOM 507 O O . TRP A 1 68 ? 4.458 -7.275 -2.390 1.00 83.50 68 TRP A O 1
ATOM 517 N N . VAL A 1 69 ? 4.474 -9.523 -2.506 1.00 87.69 69 VAL A N 1
ATOM 518 C CA . VAL A 1 69 ? 3.995 -9.589 -3.900 1.00 87.69 69 VAL A CA 1
ATOM 519 C C . VAL A 1 69 ? 2.656 -8.866 -4.033 1.00 87.69 69 VAL A C 1
ATOM 521 O O . VAL A 1 69 ? 2.438 -8.107 -4.978 1.00 87.69 69 VAL A O 1
ATOM 524 N N . TRP A 1 70 ? 1.780 -9.046 -3.046 1.00 87.38 70 TRP A N 1
ATOM 525 C CA . TRP A 1 70 ? 0.517 -8.330 -2.962 1.00 87.38 70 TRP A CA 1
ATOM 526 C C . TRP A 1 70 ? 0.723 -6.818 -2.844 1.00 87.38 70 TRP A C 1
ATOM 528 O O . TRP A 1 70 ? 0.090 -6.063 -3.578 1.00 87.38 70 TRP A O 1
ATOM 538 N N . SER A 1 71 ? 1.611 -6.367 -1.959 1.00 85.88 71 SER A N 1
ATOM 539 C CA . SER A 1 71 ? 1.914 -4.952 -1.732 1.00 85.88 71 SER A CA 1
ATOM 540 C C . SER A 1 71 ? 2.445 -4.271 -2.994 1.00 85.88 71 SER A C 1
ATOM 542 O O . SER A 1 71 ? 2.060 -3.139 -3.295 1.00 85.88 71 SER A O 1
ATOM 544 N N . ILE A 1 72 ? 3.263 -4.990 -3.771 1.00 87.06 72 ILE A N 1
ATOM 545 C CA . ILE A 1 72 ? 3.750 -4.551 -5.082 1.00 87.06 72 ILE A CA 1
ATOM 546 C C . ILE A 1 72 ? 2.581 -4.409 -6.065 1.00 87.06 72 ILE A C 1
ATOM 548 O O . ILE A 1 72 ? 2.403 -3.354 -6.673 1.00 87.06 72 ILE A O 1
ATOM 552 N N . ALA A 1 73 ? 1.750 -5.445 -6.206 1.00 89.25 73 ALA A N 1
ATOM 553 C CA . ALA A 1 73 ? 0.600 -5.400 -7.107 1.00 89.25 73 ALA A CA 1
ATOM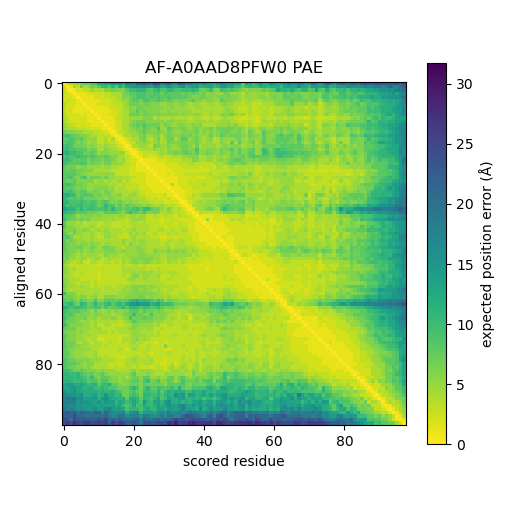 554 C C . ALA A 1 73 ? -0.363 -4.254 -6.745 1.00 89.25 73 ALA A C 1
ATOM 556 O O . ALA A 1 73 ? -0.787 -3.497 -7.615 1.00 89.25 73 ALA A O 1
ATOM 557 N N . TRP A 1 74 ? -0.653 -4.073 -5.455 1.00 86.44 74 TRP A N 1
ATOM 558 C CA . TRP A 1 74 ? -1.505 -2.993 -4.960 1.00 86.44 74 TRP A CA 1
ATOM 559 C C . TRP A 1 74 ? -0.905 -1.609 -5.200 1.00 86.44 74 TRP A C 1
ATOM 561 O O . TRP A 1 74 ? -1.601 -0.732 -5.706 1.00 86.44 74 TRP A O 1
ATOM 571 N N . GLY A 1 75 ? 0.386 -1.420 -4.916 1.00 85.94 75 GLY A N 1
ATOM 572 C CA . GLY A 1 75 ? 1.079 -0.165 -5.205 1.00 85.94 75 GLY A CA 1
ATOM 573 C C . GLY A 1 75 ? 1.025 0.199 -6.692 1.00 85.94 75 GLY A C 1
ATOM 574 O O . GLY A 1 75 ? 0.804 1.360 -7.036 1.00 85.94 75 GLY A O 1
ATOM 575 N N . ALA A 1 76 ? 1.150 -0.793 -7.580 1.00 88.44 76 ALA A N 1
ATOM 576 C CA . ALA A 1 76 ? 1.094 -0.577 -9.024 1.00 88.44 76 ALA A CA 1
ATOM 577 C C . ALA A 1 76 ? -0.309 -0.156 -9.479 1.00 88.44 76 ALA A C 1
ATOM 579 O O . ALA A 1 76 ? -0.441 0.782 -10.263 1.00 88.44 76 ALA A O 1
ATOM 580 N N . ILE A 1 77 ? -1.356 -0.791 -8.944 1.00 87.69 77 ILE A N 1
ATOM 581 C CA . ILE A 1 77 ? -2.751 -0.454 -9.265 1.00 87.69 77 ILE A CA 1
ATOM 582 C C . ILE A 1 77 ? -3.105 0.952 -8.767 1.00 87.69 77 ILE A C 1
ATOM 584 O O . ILE A 1 77 ? -3.787 1.686 -9.480 1.00 87.69 77 ILE A O 1
ATOM 588 N N . ILE A 1 78 ? -2.623 1.354 -7.583 1.00 86.69 78 ILE A N 1
ATOM 589 C CA . ILE A 1 78 ? -2.825 2.711 -7.043 1.00 86.69 78 ILE A CA 1
ATOM 590 C C . ILE A 1 78 ? -2.265 3.761 -8.011 1.00 86.69 78 ILE A C 1
ATOM 592 O O . ILE A 1 78 ? -2.947 4.735 -8.337 1.00 86.69 78 ILE A O 1
ATOM 596 N N . ILE A 1 79 ? -1.043 3.546 -8.508 1.00 86.69 79 ILE A N 1
ATOM 597 C CA . ILE A 1 79 ? -0.401 4.451 -9.469 1.00 86.69 79 ILE A CA 1
ATOM 598 C C . ILE A 1 79 ? -1.153 4.439 -10.804 1.00 86.69 79 ILE A C 1
ATOM 600 O O . ILE A 1 79 ? -1.463 5.508 -11.325 1.00 86.69 79 ILE A O 1
ATOM 604 N N . TYR A 1 80 ? -1.478 3.256 -11.332 1.00 87.56 80 TYR A N 1
ATOM 605 C CA . TYR A 1 80 ? -2.150 3.111 -12.625 1.00 87.56 80 TYR A CA 1
ATOM 606 C C . TYR A 1 80 ? -3.522 3.790 -12.642 1.00 87.56 80 TYR A C 1
ATOM 608 O O . TYR A 1 80 ? -3.781 4.615 -13.512 1.00 87.56 80 TYR A O 1
ATOM 616 N N . LYS A 1 81 ? -4.364 3.535 -11.633 1.00 86.06 81 LYS A N 1
ATOM 617 C CA . LYS A 1 81 ? -5.682 4.179 -11.534 1.00 86.06 81 LYS A CA 1
ATOM 618 C C . LYS A 1 81 ? -5.582 5.695 -11.438 1.00 86.06 81 LYS A C 1
ATOM 620 O O . LYS A 1 81 ? -6.404 6.399 -12.011 1.00 86.06 81 LYS A O 1
ATOM 625 N N . LYS A 1 82 ? -4.584 6.211 -10.712 1.00 86.56 82 LYS A N 1
ATOM 626 C CA . LYS A 1 82 ? -4.399 7.661 -10.606 1.00 86.56 82 LYS A CA 1
ATOM 627 C C . LYS A 1 82 ? -3.889 8.280 -11.905 1.00 86.56 82 LYS A C 1
ATOM 629 O O . LYS A 1 82 ? -4.201 9.433 -12.196 1.00 86.56 82 LYS A O 1
ATOM 634 N N . TYR A 1 83 ? -3.095 7.530 -12.661 1.00 85.81 83 TYR A N 1
ATOM 635 C CA . TYR A 1 83 ? -2.616 7.937 -13.974 1.00 85.81 83 TYR A CA 1
ATOM 636 C C . TYR A 1 83 ? -3.751 7.969 -15.007 1.00 85.81 83 TYR A C 1
ATOM 638 O O . TYR A 1 83 ? -3.868 8.963 -15.712 1.00 85.81 83 TYR A O 1
ATOM 646 N N . GLU A 1 84 ? -4.626 6.961 -15.031 1.00 86.12 84 GLU A N 1
ATOM 647 C CA . GLU A 1 84 ? -5.803 6.904 -15.917 1.00 86.12 84 GLU A CA 1
ATOM 648 C C . GLU A 1 84 ? -6.758 8.090 -15.684 1.00 86.12 84 GLU A C 1
ATOM 650 O O . GLU A 1 84 ? -7.060 8.832 -16.614 1.00 86.12 84 GLU A O 1
ATOM 655 N N . GLU A 1 85 ? -7.111 8.372 -14.423 1.00 80.50 85 GLU A N 1
ATOM 656 C CA . GLU A 1 85 ? -7.927 9.545 -14.047 1.00 80.50 85 GLU A CA 1
ATOM 657 C C . GLU A 1 85 ? -7.282 10.874 -14.496 1.00 80.50 85 GLU A C 1
ATOM 659 O O . GLU A 1 85 ? -7.947 11.859 -14.830 1.00 80.50 85 GLU A O 1
ATOM 664 N N . SER A 1 86 ? -5.947 10.914 -14.507 1.00 77.94 86 SER A N 1
ATOM 665 C CA . SER A 1 86 ? -5.186 12.096 -14.903 1.00 77.94 86 SER A CA 1
ATOM 666 C C . SER A 1 86 ? -5.167 12.344 -16.406 1.00 77.94 86 SER A C 1
ATOM 668 O O . SER A 1 86 ? -4.961 13.495 -16.793 1.00 77.94 86 SER A O 1
ATOM 670 N N . ASP A 1 87 ? -5.301 11.290 -17.206 1.00 79.44 87 ASP A N 1
ATOM 671 C CA . ASP A 1 87 ? -5.300 11.330 -18.669 1.00 79.44 87 ASP A CA 1
ATOM 672 C C . ASP A 1 87 ? -6.689 11.718 -19.188 1.00 79.44 87 ASP A C 1
ATOM 674 O O . ASP A 1 87 ? -6.810 12.652 -19.975 1.00 79.44 87 ASP A O 1
ATOM 678 N N . GLU A 1 88 ? -7.745 11.129 -18.616 1.00 76.81 88 GLU A N 1
ATOM 679 C CA . GLU A 1 88 ? -9.138 11.471 -18.937 1.00 76.81 88 GLU A CA 1
ATOM 680 C C . GLU A 1 88 ? -9.443 12.957 -18.680 1.00 76.81 88 GLU A C 1
ATOM 682 O O . GLU A 1 88 ? -10.065 13.622 -19.504 1.00 76.81 88 GLU A O 1
ATOM 687 N N . THR A 1 89 ? -8.929 13.520 -17.579 1.00 74.75 89 THR A N 1
ATOM 688 C CA . THR A 1 89 ? -9.092 14.958 -17.286 1.00 74.75 89 THR A CA 1
ATOM 689 C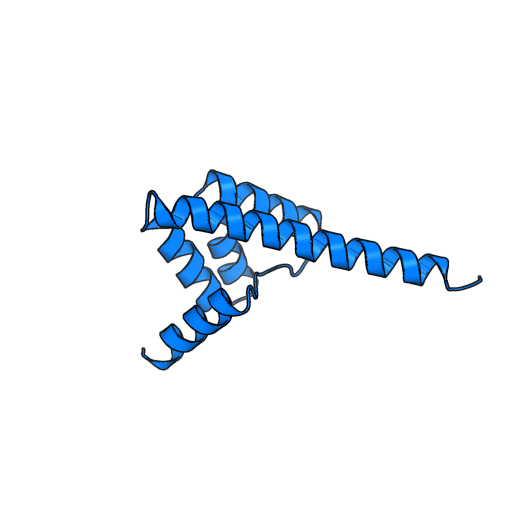 C . THR A 1 89 ? -8.446 15.847 -18.360 1.00 74.75 89 THR A C 1
ATOM 691 O O . THR A 1 89 ? -8.958 16.924 -18.648 1.00 74.75 89 THR A O 1
ATOM 694 N N . ARG A 1 90 ? -7.324 15.418 -18.958 1.00 72.06 90 ARG A N 1
ATOM 695 C CA . ARG A 1 90 ? -6.629 16.208 -19.990 1.00 72.06 90 ARG A CA 1
ATOM 696 C C . ARG A 1 90 ? -7.410 16.241 -21.299 1.00 72.06 90 ARG A C 1
ATOM 698 O O . ARG A 1 90 ? -7.508 17.302 -21.899 1.00 72.06 90 ARG A O 1
ATOM 705 N N . ASP A 1 91 ? -7.984 15.110 -21.700 1.00 75.00 91 ASP A N 1
ATOM 706 C CA . AS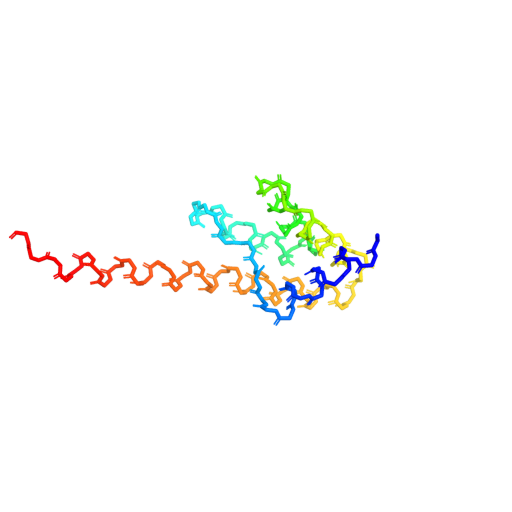P A 1 91 ? -8.758 15.004 -22.942 1.00 75.00 91 ASP A CA 1
ATOM 707 C C . ASP A 1 91 ? -10.021 15.890 -22.898 1.00 75.00 91 ASP A C 1
ATOM 709 O O . ASP A 1 91 ? -10.376 16.538 -23.881 1.00 75.00 91 ASP A O 1
ATOM 713 N N . VAL A 1 92 ? -10.658 16.006 -21.722 1.00 74.94 92 VAL A N 1
ATOM 714 C CA . VAL A 1 92 ? -11.814 16.896 -21.510 1.00 74.94 92 VAL A CA 1
ATOM 715 C C . VAL A 1 92 ? -11.430 18.375 -21.613 1.00 74.94 92 VAL A C 1
ATOM 717 O O . VAL A 1 92 ? -12.152 19.136 -22.257 1.00 74.94 92 VAL A O 1
ATOM 720 N N . ASP A 1 93 ? -10.312 18.787 -21.008 1.00 74.25 93 ASP A N 1
ATOM 721 C CA . ASP A 1 93 ? -9.847 20.181 -21.068 1.00 74.25 93 ASP A CA 1
ATOM 722 C C . ASP A 1 93 ? -9.471 20.596 -22.505 1.00 74.25 93 ASP A C 1
ATOM 724 O O . ASP A 1 93 ? -9.734 21.731 -22.905 1.00 74.25 93 ASP A O 1
ATOM 728 N N . ASP A 1 94 ? -8.927 19.674 -23.308 1.00 75.81 94 ASP A N 1
ATOM 729 C CA . ASP A 1 94 ? -8.594 19.909 -24.721 1.00 75.81 94 ASP A CA 1
ATOM 730 C C . ASP A 1 94 ? -9.843 19.937 -25.639 1.00 75.81 94 ASP A C 1
ATOM 732 O O . ASP A 1 94 ? -9.799 20.497 -26.741 1.00 75.81 94 ASP A O 1
ATOM 736 N N . ALA A 1 95 ? -10.973 19.368 -25.198 1.00 76.44 95 ALA A N 1
ATOM 737 C CA . ALA A 1 95 ? -12.221 19.288 -25.963 1.00 76.44 95 ALA A CA 1
ATOM 738 C C . ALA A 1 95 ? -13.160 20.502 -25.794 1.00 76.44 95 ALA A C 1
ATOM 740 O O . ALA A 1 95 ? -14.144 20.613 -26.534 1.00 76.44 95 ALA A O 1
ATOM 741 N N . VAL A 1 96 ? -12.890 21.417 -24.853 1.00 74.44 96 VAL A N 1
ATOM 742 C CA . VAL A 1 96 ? -13.696 22.634 -24.647 1.00 74.44 96 VAL A CA 1
ATOM 743 C C . VAL A 1 96 ? -13.070 23.814 -25.407 1.00 74.44 96 VAL A C 1
ATOM 745 O O . VAL A 1 96 ? -12.051 24.347 -24.969 1.00 74.44 96 VAL A O 1
ATOM 748 N N . PRO A 1 97 ? -13.656 24.274 -26.533 1.00 69.75 97 PRO A N 1
ATOM 749 C CA . PRO A 1 97 ? -13.175 25.475 -27.206 1.00 69.75 97 PRO A CA 1
ATOM 750 C C . PRO A 1 97 ? -13.467 26.714 -26.344 1.00 69.75 97 PRO A C 1
ATOM 752 O O . PRO A 1 97 ? -14.605 26.925 -25.922 1.00 69.75 97 PRO A O 1
ATOM 755 N N . VAL A 1 98 ? -12.418 27.502 -26.086 1.00 72.50 98 VAL A N 1
ATOM 756 C CA . VAL A 1 98 ? -12.444 28.799 -25.377 1.00 72.50 98 VAL A CA 1
ATOM 757 C C . VAL A 1 98 ? -13.205 29.873 -26.143 1.00 72.50 98 VAL A C 1
ATOM 759 O O . VAL A 1 98 ? -13.032 29.947 -27.382 1.00 72.50 98 VAL A O 1
#

Radius of gyration: 14.92 Å; Cα contacts (8 Å, |Δi|>4): 116; chains: 1; bounding box: 28×42×40 Å

Foldseek 3Di:
DVVLVVVLVVCLVVLVAQQDDDLVLLLVLLVVLLVQQLVSQLVSCVVVVNVSSVVLSVVRNVDPPVSNVVSNVSSVSSNVVNVVVVVVVVVVVVPDDD